Protein AF-A0A061ACK2-F1 (afdb_monomer_lite)

Secondary structure (DSSP, 8-state):
--HHHHHHHHT--HHHHHHHHTT----HHHHHHHHHHHT--HHHHHHHHHTTT-TTT--SPPPP-----------

pLDDT: mean 71.92, std 13.9, range [42.66, 88.56]

Organism: NCBI:txid576784

Structure (mmCIF, N/CA/C/O backbone):
data_AF-A0A061ACK2-F1
#
_entry.id   AF-A0A061ACK2-F1
#
loop_
_atom_site.group_PDB
_atom_site.id
_atom_site.type_symbol
_atom_site.label_atom_id
_atom_site.label_alt_id
_atom_site.label_comp_id
_atom_site.label_asym_id
_atom_site.label_entity_id
_atom_site.label_seq_id
_atom_site.pdbx_PDB_ins_code
_atom_site.Cartn_x
_atom_site.Cartn_y
_atom_site.Cartn_z
_atom_site.occupancy
_atom_site.B_iso_or_equiv
_atom_site.auth_seq_id
_atom_site.auth_comp_id
_atom_site.auth_asym_id
_atom_site.auth_atom_id
_atom_site.pdbx_PDB_model_num
ATOM 1 N N . MET A 1 1 ? 0.516 9.214 -7.656 1.00 67.75 1 MET A N 1
ATOM 2 C CA . MET A 1 1 ? 1.781 8.443 -7.708 1.00 67.75 1 MET A CA 1
ATOM 3 C C . MET A 1 1 ? 1.476 7.066 -8.286 1.00 67.75 1 MET A C 1
ATOM 5 O O . MET A 1 1 ? 0.425 6.544 -7.960 1.00 67.75 1 MET A O 1
ATOM 9 N N . THR A 1 2 ? 2.297 6.502 -9.176 1.00 78.94 2 THR A N 1
ATOM 10 C CA . THR A 1 2 ? 2.066 5.141 -9.715 1.00 78.94 2 THR A CA 1
ATOM 11 C C . THR A 1 2 ? 2.723 4.081 -8.824 1.00 78.94 2 THR A C 1
ATOM 13 O O . THR A 1 2 ? 3.599 4.417 -8.025 1.00 78.94 2 THR A O 1
ATOM 16 N N . LEU A 1 3 ? 2.327 2.807 -8.961 1.00 77.44 3 LEU A N 1
ATOM 17 C CA . LEU A 1 3 ? 2.944 1.692 -8.220 1.00 77.44 3 LEU A CA 1
ATOM 18 C C . LEU A 1 3 ? 4.445 1.585 -8.501 1.00 77.44 3 LEU A C 1
ATOM 20 O O . LEU A 1 3 ? 5.228 1.480 -7.564 1.00 77.44 3 LEU A O 1
ATOM 24 N N . HIS A 1 4 ? 4.834 1.724 -9.769 1.00 80.94 4 HIS A N 1
ATOM 25 C CA . HIS A 1 4 ? 6.230 1.751 -10.201 1.00 80.94 4 HIS A CA 1
ATOM 26 C C . HIS A 1 4 ? 7.045 2.850 -9.503 1.00 80.94 4 HIS A C 1
ATOM 28 O O . HIS A 1 4 ? 8.099 2.600 -8.932 1.00 80.94 4 HIS A O 1
ATOM 34 N N . GLN A 1 5 ? 6.514 4.076 -9.467 1.00 82.19 5 GLN A N 1
ATOM 35 C CA . GLN A 1 5 ? 7.177 5.206 -8.808 1.00 82.19 5 GLN A CA 1
ATOM 36 C C . GLN A 1 5 ? 7.279 5.023 -7.292 1.00 82.19 5 GLN A C 1
ATOM 38 O O . GLN A 1 5 ? 8.242 5.481 -6.680 1.00 82.19 5 GLN A O 1
ATOM 43 N N . LEU A 1 6 ? 6.305 4.352 -6.669 1.00 82.62 6 LEU A N 1
ATOM 44 C CA . LEU A 1 6 ? 6.426 3.992 -5.263 1.00 82.62 6 LEU A CA 1
ATOM 45 C C . LEU A 1 6 ? 7.500 2.919 -5.051 1.00 82.62 6 LEU A C 1
ATOM 47 O O . LEU A 1 6 ? 8.294 3.058 -4.129 1.00 82.62 6 LEU A O 1
ATOM 51 N N . ALA A 1 7 ? 7.524 1.881 -5.888 1.00 86.06 7 ALA A N 1
ATOM 52 C CA . ALA A 1 7 ? 8.488 0.786 -5.830 1.00 86.06 7 ALA A CA 1
ATOM 53 C C . ALA A 1 7 ? 9.929 1.306 -5.887 1.00 86.06 7 ALA A C 1
ATOM 55 O O . ALA A 1 7 ? 10.729 1.034 -4.992 1.00 86.06 7 ALA A O 1
ATOM 56 N N . GLU A 1 8 ? 10.205 2.152 -6.879 1.00 87.62 8 GLU A N 1
ATOM 57 C CA . GLU A 1 8 ? 11.491 2.820 -7.076 1.00 87.62 8 GLU A CA 1
ATOM 58 C C . GLU A 1 8 ? 11.885 3.654 -5.849 1.00 87.62 8 GLU A C 1
ATOM 60 O O . GLU A 1 8 ? 12.975 3.502 -5.297 1.00 87.62 8 GLU A O 1
ATOM 65 N N . ARG A 1 9 ? 10.975 4.505 -5.358 1.00 86.62 9 ARG A N 1
ATOM 66 C CA . ARG A 1 9 ? 11.264 5.416 -4.237 1.00 86.62 9 ARG A CA 1
ATOM 67 C C . ARG A 1 9 ? 11.362 4.711 -2.885 1.00 86.62 9 ARG A C 1
ATOM 69 O O . ARG A 1 9 ? 12.080 5.190 -2.013 1.00 86.62 9 ARG A O 1
ATOM 76 N N . ALA A 1 10 ? 10.653 3.601 -2.703 1.00 85.12 10 ALA A N 1
ATOM 77 C C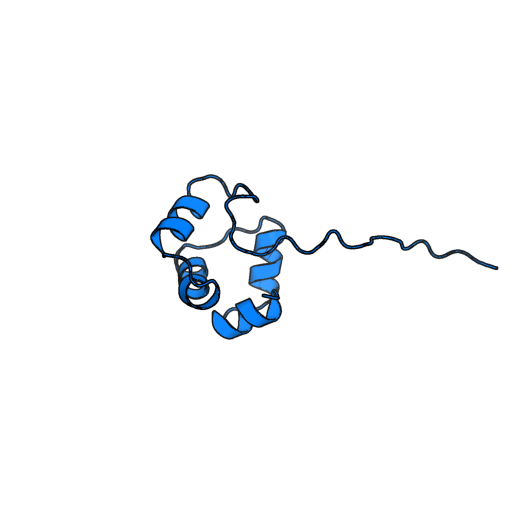A . ALA A 1 10 ? 10.715 2.778 -1.498 1.00 85.12 10 ALA A CA 1
ATOM 78 C C . ALA A 1 10 ? 11.850 1.739 -1.548 1.00 85.12 10 ALA A C 1
ATOM 80 O O . ALA A 1 10 ? 12.088 1.053 -0.551 1.00 85.12 10 ALA A O 1
ATOM 81 N N . ILE A 1 11 ? 12.551 1.613 -2.684 1.00 88.56 11 ILE A N 1
ATOM 82 C CA . ILE A 1 11 ? 13.565 0.577 -2.928 1.00 88.56 11 ILE A CA 1
ATOM 83 C C . ILE A 1 11 ? 12.959 -0.807 -2.635 1.00 88.56 11 ILE A C 1
ATOM 85 O O . ILE A 1 11 ? 13.462 -1.608 -1.838 1.00 88.56 11 ILE A O 1
ATOM 89 N N . LEU A 1 12 ? 11.790 -1.047 -3.229 1.00 86.25 12 LEU A N 1
ATOM 90 C CA . LEU A 1 12 ? 11.022 -2.277 -3.100 1.00 86.25 12 LEU A CA 1
ATOM 91 C C . LEU A 1 12 ? 10.686 -2.829 -4.484 1.00 86.25 12 LEU A C 1
ATOM 93 O O . LEU A 1 12 ? 10.448 -2.060 -5.411 1.00 86.25 12 LEU A O 1
ATOM 97 N N . PRO A 1 13 ? 10.612 -4.159 -4.637 1.00 87.31 13 PRO A N 1
ATOM 98 C CA . PRO A 1 13 ? 10.174 -4.746 -5.889 1.00 87.31 13 PRO A CA 1
ATOM 99 C C . PRO A 1 13 ? 8.700 -4.418 -6.150 1.00 87.31 13 PRO A C 1
ATOM 101 O O . PRO A 1 13 ? 7.835 -4.677 -5.318 1.00 87.31 13 PRO A O 1
ATOM 104 N N . GLU A 1 14 ? 8.397 -3.911 -7.341 1.00 85.25 14 GLU A N 1
ATOM 105 C CA . GLU A 1 14 ? 7.026 -3.655 -7.793 1.00 85.25 14 GLU A CA 1
ATOM 106 C C . GLU A 1 14 ? 6.057 -4.842 -7.587 1.00 85.25 14 GLU A C 1
ATOM 108 O O . GLU A 1 14 ? 4.979 -4.616 -7.031 1.00 85.25 14 GLU A O 1
ATOM 113 N N . PRO A 1 15 ? 6.409 -6.115 -7.897 1.00 86.06 15 PRO A N 1
ATOM 114 C CA . PRO A 1 15 ? 5.497 -7.243 -7.675 1.00 86.06 15 PRO A CA 1
ATOM 115 C C . PRO A 1 15 ? 5.139 -7.470 -6.202 1.00 86.06 15 PRO A C 1
ATOM 117 O O . PRO A 1 15 ? 4.080 -8.021 -5.910 1.00 86.06 15 PRO A O 1
ATOM 120 N N . LEU A 1 16 ? 5.978 -7.027 -5.263 1.00 85.12 16 LEU A N 1
ATOM 121 C CA . LEU A 1 16 ? 5.675 -7.098 -3.835 1.00 85.12 16 LEU A CA 1
ATOM 122 C C . LEU A 1 16 ? 4.559 -6.112 -3.468 1.00 85.12 16 LEU A C 1
ATOM 124 O O . LEU A 1 16 ? 3.619 -6.490 -2.774 1.00 85.12 16 LEU A O 1
ATOM 128 N N . ILE A 1 17 ? 4.610 -4.890 -4.001 1.00 81.69 17 ILE A N 1
ATOM 129 C CA . ILE A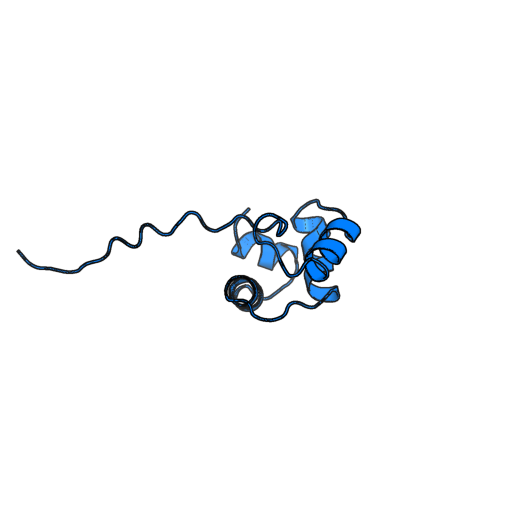 1 17 ? 3.567 -3.875 -3.799 1.00 81.69 17 ILE A CA 1
ATOM 130 C C . ILE A 1 17 ? 2.262 -4.306 -4.481 1.00 81.69 17 ILE A C 1
ATOM 132 O O . ILE A 1 17 ? 1.186 -4.176 -3.898 1.00 81.69 17 ILE A O 1
ATOM 136 N N . THR A 1 18 ? 2.341 -4.890 -5.677 1.00 82.25 18 THR A N 1
ATOM 137 C CA . THR A 1 18 ? 1.179 -5.481 -6.357 1.00 82.25 18 THR A CA 1
ATOM 138 C C . THR A 1 18 ? 0.582 -6.635 -5.549 1.00 82.25 18 THR A C 1
ATOM 140 O O . THR A 1 18 ? -0.636 -6.732 -5.412 1.00 82.25 18 THR A O 1
ATOM 143 N N . GLY A 1 19 ? 1.425 -7.471 -4.935 1.00 81.94 19 GLY A N 1
ATOM 144 C CA . GLY A 1 19 ? 0.989 -8.512 -4.008 1.00 81.94 19 GLY A CA 1
ATOM 145 C C . GLY A 1 19 ? 0.203 -7.941 -2.828 1.00 81.94 19 GLY A C 1
ATOM 146 O O . GLY A 1 19 ? -0.816 -8.509 -2.442 1.00 81.94 19 GLY A O 1
ATOM 147 N N . TRP A 1 20 ? 0.612 -6.788 -2.289 1.00 82.19 20 TRP A N 1
ATOM 148 C CA . TRP A 1 20 ? -0.120 -6.124 -1.207 1.00 82.19 20 TRP A CA 1
ATOM 149 C C . TRP A 1 20 ? -1.526 -5.692 -1.616 1.00 82.19 20 TRP A C 1
ATOM 151 O O . TRP A 1 20 ? -2.448 -5.853 -0.820 1.00 82.19 20 TRP A O 1
ATOM 161 N N . LEU A 1 21 ? -1.699 -5.197 -2.846 1.00 73.06 21 LEU A N 1
ATOM 162 C CA . LEU A 1 21 ? -3.021 -4.882 -3.401 1.00 73.06 21 LEU A CA 1
ATOM 163 C C . LEU A 1 21 ? -3.889 -6.137 -3.559 1.00 73.06 21 LEU A C 1
ATOM 165 O O . LEU A 1 21 ? -5.098 -6.075 -3.368 1.00 73.06 21 LEU A O 1
ATOM 169 N N . GLY A 1 22 ? -3.268 -7.283 -3.849 1.00 73.12 22 GLY A N 1
ATOM 170 C CA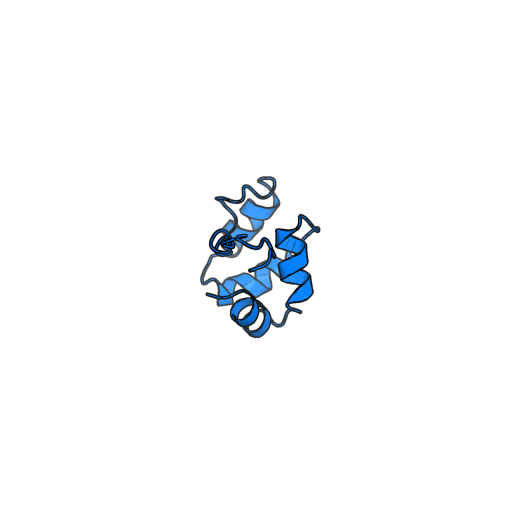 . GLY A 1 22 ? -3.918 -8.595 -3.878 1.00 73.12 22 GLY A CA 1
ATOM 171 C C . GLY A 1 22 ? -4.172 -9.219 -2.499 1.00 73.12 22 GLY A C 1
ATOM 172 O O . GLY A 1 22 ? -4.604 -10.366 -2.427 1.00 73.12 22 GLY A O 1
ATOM 173 N N . GLY A 1 23 ? -3.886 -8.505 -1.404 1.00 73.25 23 GLY A N 1
ATOM 174 C CA . GLY A 1 23 ? -4.097 -8.979 -0.034 1.00 73.25 23 GLY A CA 1
ATOM 175 C C . GLY A 1 23 ? -2.904 -9.707 0.596 1.00 73.25 23 GLY A C 1
ATOM 176 O O . GLY A 1 23 ? -2.996 -10.120 1.752 1.00 73.25 23 GLY A O 1
ATOM 177 N N . ALA A 1 24 ? -1.763 -9.825 -0.092 1.00 78.38 24 ALA A N 1
ATOM 178 C CA . ALA A 1 24 ? -0.560 -10.439 0.475 1.00 78.38 24 ALA A CA 1
ATOM 179 C C . ALA A 1 24 ? -0.062 -9.654 1.701 1.00 78.38 24 ALA A C 1
ATOM 181 O O . ALA A 1 24 ? -0.141 -8.418 1.702 1.00 78.38 24 ALA A O 1
ATOM 182 N N . PRO A 1 25 ? 0.465 -10.322 2.741 1.00 75.75 25 PRO A N 1
ATOM 183 C CA . PRO A 1 25 ? 0.914 -9.655 3.959 1.00 75.75 25 PRO A CA 1
ATOM 184 C C . PRO A 1 25 ? 2.005 -8.617 3.658 1.00 75.75 25 PRO A C 1
ATOM 186 O O . PRO A 1 25 ? 2.896 -8.849 2.843 1.00 75.75 25 PRO A O 1
ATOM 189 N N . VAL A 1 26 ? 1.926 -7.466 4.324 1.00 80.06 26 VAL A N 1
ATOM 190 C CA . VAL A 1 26 ? 2.971 -6.432 4.319 1.00 80.06 26 VAL A CA 1
ATOM 191 C C . VAL A 1 26 ? 3.595 -6.361 5.697 1.00 80.06 26 VAL A C 1
ATOM 193 O O . VAL A 1 26 ? 2.900 -6.479 6.704 1.00 80.06 26 VAL A O 1
ATOM 196 N N . THR A 1 27 ? 4.908 -6.182 5.749 1.00 82.94 27 THR A N 1
ATOM 197 C CA . THR A 1 27 ? 5.614 -5.988 7.015 1.00 82.94 27 THR A CA 1
ATOM 198 C C . THR A 1 27 ? 5.757 -4.502 7.324 1.00 82.94 27 THR A C 1
ATOM 200 O O . THR A 1 27 ? 5.896 -3.681 6.414 1.00 82.94 27 THR A O 1
ATOM 203 N N . ALA A 1 28 ? 5.783 -4.153 8.613 1.00 81.31 28 ALA A N 1
ATOM 204 C CA . ALA A 1 28 ? 6.014 -2.779 9.062 1.00 81.31 28 ALA A CA 1
ATOM 205 C C . ALA A 1 28 ? 7.258 -2.168 8.404 1.00 81.31 28 ALA A C 1
ATOM 207 O O . ALA A 1 28 ? 7.185 -1.093 7.825 1.00 81.31 28 ALA A O 1
ATOM 208 N N . SER A 1 29 ? 8.376 -2.897 8.366 1.00 85.00 29 SER A N 1
ATOM 209 C CA . SER A 1 29 ? 9.622 -2.416 7.760 1.00 85.00 29 SER A CA 1
ATOM 210 C C . SER A 1 29 ? 9.495 -2.070 6.274 1.00 85.00 29 SER A C 1
ATOM 212 O O . SER A 1 29 ? 10.124 -1.121 5.818 1.00 85.00 29 SER A O 1
ATOM 214 N N . GLN A 1 30 ? 8.703 -2.823 5.504 1.00 85.44 30 GLN A N 1
ATOM 215 C CA . GLN A 1 30 ? 8.462 -2.501 4.095 1.00 85.44 30 GLN A CA 1
ATOM 216 C C . GLN A 1 30 ? 7.561 -1.277 3.958 1.00 85.44 30 GLN A C 1
ATOM 218 O O . GLN A 1 30 ? 7.789 -0.434 3.096 1.00 85.44 30 GLN A O 1
ATOM 223 N N . LEU A 1 31 ? 6.563 -1.158 4.828 1.00 81.38 31 LEU A N 1
ATOM 224 C CA . LEU A 1 31 ? 5.637 -0.042 4.799 1.00 81.38 31 LEU A CA 1
ATOM 225 C C . LEU A 1 31 ? 6.309 1.282 5.180 1.00 81.38 31 LEU A C 1
ATOM 227 O O . LEU A 1 31 ? 6.095 2.291 4.515 1.00 81.38 31 LEU A O 1
ATOM 231 N N . LEU A 1 32 ? 7.183 1.267 6.185 1.00 84.75 32 LEU A N 1
ATOM 232 C CA . LEU A 1 32 ? 7.949 2.439 6.615 1.00 84.75 32 LEU A CA 1
ATOM 233 C C . LEU A 1 32 ? 8.868 2.972 5.503 1.00 84.75 32 LEU A C 1
ATOM 235 O O . LEU A 1 32 ? 9.040 4.180 5.374 1.00 84.75 32 LEU A O 1
ATOM 239 N N . ARG A 1 33 ? 9.378 2.108 4.612 1.00 86.19 33 ARG A N 1
ATOM 240 C CA . ARG A 1 33 ? 10.123 2.557 3.416 1.00 86.19 33 ARG A CA 1
ATOM 241 C C . ARG A 1 33 ? 9.257 3.339 2.431 1.00 86.19 33 ARG A C 1
ATOM 243 O O . ARG A 1 33 ? 9.771 4.179 1.696 1.00 86.19 33 ARG A O 1
ATOM 250 N N . CYS A 1 34 ? 7.950 3.096 2.426 1.00 83.69 34 CYS A N 1
ATOM 251 C CA . CYS A 1 34 ? 7.000 3.840 1.609 1.00 83.69 34 CYS A CA 1
ATOM 252 C C . CYS A 1 34 ? 6.641 5.207 2.217 1.00 83.69 34 CYS A C 1
ATOM 254 O O . CYS A 1 34 ? 6.160 6.063 1.480 1.00 83.69 34 CYS A O 1
ATOM 256 N N . ALA A 1 35 ? 6.892 5.446 3.511 1.00 83.56 35 ALA A N 1
ATOM 257 C CA . ALA A 1 35 ? 6.588 6.704 4.207 1.00 83.56 35 ALA A CA 1
ATOM 258 C C . ALA A 1 35 ? 7.160 7.958 3.515 1.00 83.56 35 ALA A C 1
ATOM 260 O O . ALA A 1 35 ? 6.376 8.841 3.153 1.00 83.56 35 ALA A O 1
ATOM 261 N N . PRO A 1 36 ? 8.476 8.044 3.217 1.00 80.75 36 PRO A N 1
ATOM 262 C CA . PRO A 1 36 ? 9.041 9.206 2.526 1.00 80.75 36 PRO A CA 1
ATOM 263 C C . PRO A 1 36 ? 8.529 9.344 1.087 1.00 80.75 36 PRO A C 1
ATOM 265 O O . PRO A 1 36 ? 8.419 10.449 0.551 1.00 80.75 36 PRO A O 1
ATOM 268 N N . ALA A 1 37 ? 8.194 8.226 0.442 1.00 84.31 37 ALA A N 1
ATOM 269 C CA . ALA A 1 37 ? 7.663 8.241 -0.909 1.00 84.31 37 ALA A CA 1
ATOM 270 C C . ALA A 1 37 ? 6.223 8.782 -0.941 1.00 84.31 37 ALA A C 1
ATOM 272 O O . ALA A 1 37 ? 5.884 9.626 -1.772 1.00 84.31 37 ALA A O 1
ATOM 273 N N . LEU A 1 38 ? 5.388 8.334 -0.012 1.00 78.56 38 LEU A N 1
ATOM 274 C CA . LEU A 1 38 ? 3.988 8.726 0.107 1.00 78.56 38 LEU A CA 1
ATOM 275 C C . LEU A 1 38 ? 3.803 10.057 0.855 1.00 78.56 38 LEU A C 1
ATOM 277 O O . LEU A 1 38 ? 2.705 10.600 0.826 1.00 78.56 38 LEU A O 1
ATOM 281 N N . GLN A 1 39 ? 4.866 10.594 1.468 1.00 82.81 39 GLN A N 1
ATOM 282 C CA . GLN A 1 39 ? 4.836 11.801 2.304 1.00 82.81 39 GLN A CA 1
ATOM 283 C C . GLN A 1 39 ? 3.822 11.684 3.456 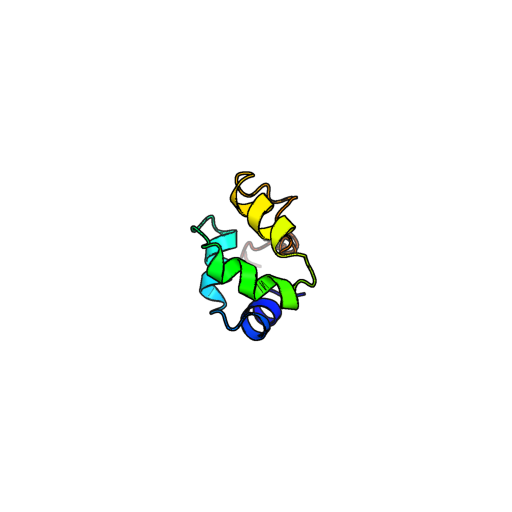1.00 82.81 39 GLN A C 1
ATOM 285 O O . GLN A 1 39 ? 3.106 12.631 3.772 1.00 82.81 39 GLN A O 1
ATOM 290 N N . VAL A 1 40 ? 3.756 10.502 4.072 1.00 79.81 40 VAL A N 1
ATOM 291 C CA . VAL A 1 40 ? 2.865 10.202 5.205 1.00 79.81 40 VAL A CA 1
ATOM 292 C C . VAL A 1 40 ? 3.709 9.842 6.416 1.00 79.81 40 VAL A C 1
ATOM 294 O O . VAL A 1 40 ? 4.782 9.256 6.273 1.00 79.81 40 VAL A O 1
ATOM 297 N N . SER A 1 41 ? 3.210 10.161 7.607 1.00 81.81 41 SER A N 1
ATOM 298 C CA . SER A 1 41 ? 3.857 9.780 8.859 1.00 81.81 41 SER A CA 1
ATOM 299 C C . SER A 1 41 ? 3.884 8.263 9.040 1.00 81.81 41 SER A C 1
ATOM 301 O O . SER A 1 41 ? 2.919 7.563 8.727 1.00 81.81 41 SER A O 1
ATOM 303 N N . GLU A 1 42 ? 4.975 7.772 9.620 1.00 83.44 42 GLU A N 1
ATOM 304 C CA . GLU A 1 42 ? 5.164 6.362 9.975 1.00 83.44 42 GLU A CA 1
ATOM 305 C C . GLU A 1 42 ? 4.031 5.831 10.863 1.00 83.44 42 GLU A C 1
ATOM 307 O O . GLU A 1 42 ? 3.540 4.729 10.644 1.00 83.44 42 GLU A O 1
ATOM 312 N N . ASP A 1 43 ? 3.550 6.652 11.798 1.00 81.94 43 ASP A N 1
ATOM 313 C CA . ASP A 1 43 ? 2.459 6.318 12.718 1.00 81.94 43 ASP A CA 1
ATOM 314 C C . ASP A 1 43 ? 1.143 5.990 11.986 1.00 81.94 43 ASP A C 1
ATOM 316 O O . ASP A 1 43 ? 0.480 5.000 12.279 1.00 81.94 43 ASP A O 1
ATOM 320 N N . VAL A 1 44 ? 0.822 6.748 10.929 1.00 77.69 44 VAL A N 1
ATOM 321 C CA . VAL A 1 44 ? -0.368 6.518 10.088 1.00 77.69 44 VAL A CA 1
ATOM 322 C C . VAL A 1 44 ? -0.256 5.192 9.337 1.00 77.69 44 VAL A C 1
ATOM 324 O O . VAL A 1 44 ? -1.234 4.461 9.188 1.00 77.69 44 VAL A O 1
ATOM 327 N N . LEU A 1 45 ? 0.949 4.862 8.874 1.00 78.38 45 LEU A N 1
ATOM 328 C CA . LEU A 1 45 ? 1.225 3.607 8.186 1.00 78.38 45 LEU A CA 1
ATOM 329 C C . LEU A 1 45 ? 1.144 2.408 9.139 1.00 78.38 45 LEU A C 1
ATOM 331 O O . LEU A 1 45 ? 0.561 1.381 8.790 1.00 78.38 45 LEU A O 1
ATOM 335 N N . LEU A 1 46 ? 1.677 2.541 10.353 1.00 79.88 46 LEU A N 1
ATOM 336 C CA . LEU A 1 46 ? 1.575 1.514 11.390 1.00 79.88 46 LEU A CA 1
ATOM 337 C C . LEU A 1 46 ? 0.120 1.308 11.835 1.00 79.88 46 LEU A C 1
ATOM 339 O O . LEU A 1 46 ? -0.343 0.170 11.880 1.00 79.88 46 LEU A O 1
ATOM 343 N N . ALA A 1 47 ? -0.645 2.383 12.023 1.00 77.94 47 ALA A N 1
ATOM 344 C CA . ALA A 1 47 ? -2.074 2.291 12.308 1.00 77.94 47 ALA A CA 1
ATOM 345 C C . ALA A 1 47 ? -2.852 1.600 11.168 1.00 77.94 47 ALA A C 1
ATOM 347 O O . ALA A 1 47 ? -3.764 0.813 11.420 1.00 77.94 47 ALA A O 1
ATOM 348 N N . ALA A 1 48 ? -2.474 1.823 9.902 1.00 73.56 48 ALA A N 1
ATOM 349 C CA . ALA A 1 48 ? -3.097 1.160 8.752 1.00 73.56 48 ALA A CA 1
ATOM 350 C C . ALA A 1 48 ? -2.821 -0.359 8.698 1.00 73.56 48 ALA A C 1
ATOM 352 O O . ALA A 1 48 ? -3.645 -1.121 8.181 1.00 73.56 48 ALA A O 1
ATOM 353 N N . LEU A 1 49 ? -1.685 -0.811 9.245 1.00 73.44 49 LEU A N 1
ATOM 354 C CA . LEU A 1 49 ? -1.379 -2.232 9.441 1.00 73.44 49 LEU A CA 1
ATOM 355 C C . LEU A 1 49 ? -2.282 -2.869 10.501 1.00 73.44 49 LEU A C 1
ATOM 357 O O . LEU A 1 49 ? -2.782 -3.974 10.288 1.00 73.44 49 LEU A O 1
ATOM 361 N N . GLU A 1 50 ? -2.506 -2.173 11.615 1.00 71.62 50 GLU A N 1
ATOM 362 C CA . GLU A 1 50 ? -3.335 -2.658 12.724 1.00 71.62 50 GLU A CA 1
ATOM 363 C C . GLU A 1 50 ? -4.835 -2.627 12.397 1.00 71.62 50 GLU A C 1
ATOM 365 O O . GLU A 1 50 ? -5.571 -3.550 12.751 1.00 71.62 50 GLU A O 1
ATOM 370 N N . SER A 1 51 ? -5.293 -1.626 11.639 1.00 62.91 51 SER A N 1
ATOM 371 C CA . SER A 1 51 ? -6.708 -1.411 11.295 1.00 62.91 51 SER A CA 1
ATOM 372 C C . SER A 1 51 ? -7.247 -2.357 10.200 1.00 62.91 51 SER A C 1
ATOM 374 O O . SER A 1 51 ? -8.176 -2.025 9.470 1.00 62.91 51 SER A O 1
ATOM 376 N N . LYS A 1 52 ? -6.671 -3.560 10.045 1.00 56.88 52 LYS A N 1
ATOM 377 C CA . LYS A 1 52 ? -7.055 -4.564 9.028 1.00 56.88 52 LYS A CA 1
ATOM 378 C C . LYS A 1 52 ? -7.135 -4.017 7.595 1.00 56.88 52 LYS A C 1
ATOM 380 O O . LYS A 1 52 ? -8.015 -4.430 6.843 1.00 56.88 52 LYS A O 1
ATOM 385 N N . ARG A 1 53 ? -6.197 -3.146 7.194 1.00 57.38 53 ARG A N 1
ATOM 386 C CA . ARG A 1 53 ? -6.090 -2.637 5.812 1.00 57.38 53 ARG A CA 1
ATOM 387 C C . ARG A 1 53 ? -7.451 -2.251 5.231 1.00 57.38 53 ARG A C 1
ATOM 389 O O . ARG A 1 53 ? -7.848 -2.742 4.172 1.00 57.38 53 ARG A O 1
ATOM 396 N N . ASP A 1 54 ? -8.167 -1.373 5.924 1.00 55.31 54 ASP A N 1
ATOM 397 C CA . ASP A 1 54 ? -9.248 -0.666 5.259 1.00 55.31 54 ASP A CA 1
ATOM 398 C C . ASP A 1 54 ? -8.639 0.013 4.026 1.00 55.31 54 ASP A C 1
ATOM 400 O O . ASP A 1 54 ? -7.669 0.770 4.128 1.00 55.31 54 ASP A O 1
ATOM 404 N N . THR A 1 55 ? -9.118 -0.349 2.839 1.00 54.44 55 THR A N 1
ATOM 405 C CA . THR A 1 55 ? -8.556 0.150 1.578 1.00 54.44 55 THR A CA 1
ATOM 406 C C . THR A 1 55 ? -8.718 1.664 1.465 1.00 54.44 55 THR A C 1
ATOM 408 O O . THR A 1 55 ? -7.976 2.281 0.708 1.00 54.44 55 THR A O 1
ATOM 411 N N . ALA A 1 56 ? -9.602 2.273 2.269 1.00 55.03 56 ALA A N 1
ATOM 41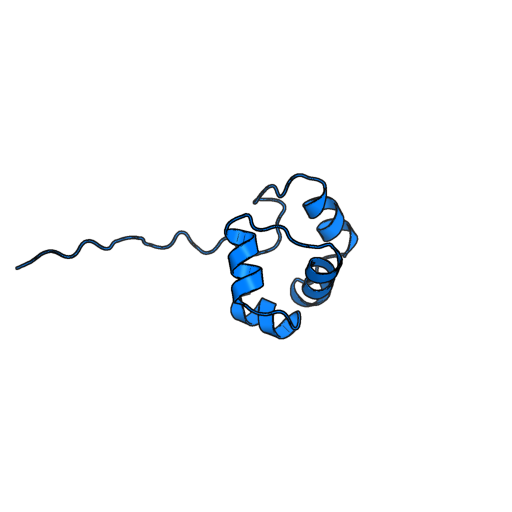2 C CA . ALA A 1 56 ? -9.704 3.719 2.424 1.00 55.03 56 ALA A CA 1
ATOM 413 C C . ALA A 1 56 ? -8.604 4.321 3.323 1.00 55.03 56 ALA A C 1
ATOM 415 O O . ALA A 1 56 ? -8.239 5.480 3.139 1.00 55.03 56 ALA A O 1
ATOM 416 N N . CYS A 1 57 ? -8.051 3.555 4.271 1.00 50.56 57 CYS A N 1
ATOM 417 C CA . CYS A 1 57 ? -6.909 3.962 5.101 1.00 50.56 57 CYS A CA 1
ATOM 418 C C . CYS A 1 57 ? -5.555 3.670 4.445 1.00 50.56 57 CYS A C 1
ATOM 420 O O . CYS A 1 57 ? -4.532 4.174 4.909 1.00 50.56 57 CYS A O 1
ATOM 422 N N . TRP A 1 58 ? -5.519 2.847 3.393 1.00 61.44 58 TRP A N 1
ATOM 423 C CA . TRP A 1 58 ? -4.280 2.534 2.697 1.00 61.44 58 TRP A CA 1
ATOM 424 C C . TRP A 1 58 ? -3.897 3.678 1.739 1.00 61.44 58 TRP A C 1
ATOM 426 O O . TRP A 1 58 ? -4.647 3.980 0.815 1.00 61.44 58 TRP A O 1
ATOM 436 N N . PRO A 1 59 ? -2.724 4.314 1.904 1.00 58.84 59 PRO A N 1
ATOM 437 C CA . PRO A 1 59 ? -2.352 5.514 1.146 1.00 58.84 59 PRO A CA 1
ATOM 438 C C . PRO A 1 59 ? -1.906 5.239 -0.297 1.00 58.84 59 PRO A C 1
ATOM 440 O O . PRO A 1 59 ? -1.548 6.174 -1.019 1.00 58.84 59 PRO A O 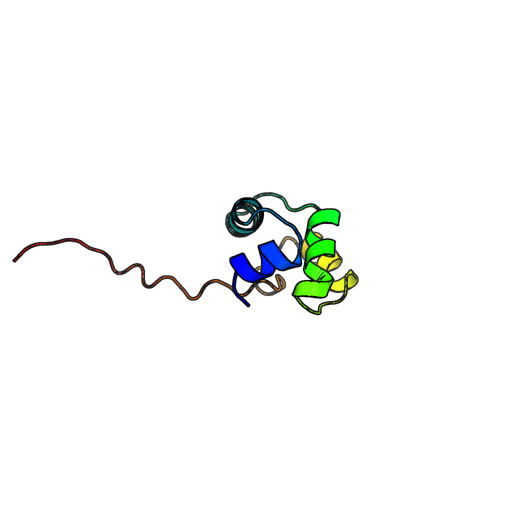1
ATOM 443 N N . LEU A 1 60 ? -1.887 3.975 -0.741 1.00 57.84 60 LEU A N 1
ATOM 444 C CA . LEU A 1 60 ? -1.709 3.704 -2.163 1.00 57.84 60 LEU A CA 1
ATOM 445 C C . LEU A 1 60 ? -2.933 4.219 -2.914 1.00 57.84 60 LEU A C 1
ATOM 447 O O . LEU A 1 60 ? -4.056 3.911 -2.517 1.00 57.84 60 LEU A O 1
ATOM 451 N N . PRO A 1 61 ? -2.744 4.930 -4.034 1.00 52.50 61 PRO A N 1
ATOM 452 C CA . PRO A 1 61 ? -3.863 5.213 -4.905 1.00 52.50 61 PRO A CA 1
ATOM 453 C C . PRO A 1 61 ? -4.461 3.878 -5.330 1.00 52.50 61 PRO A C 1
ATOM 455 O O . PRO A 1 61 ? -3.763 3.035 -5.901 1.00 52.50 61 PRO A O 1
ATOM 458 N N . VAL A 1 62 ? -5.747 3.695 -5.025 1.00 53.09 62 VAL A N 1
ATOM 459 C CA . VAL A 1 62 ? -6.546 2.632 -5.626 1.00 53.09 62 VAL A CA 1
ATOM 460 C C . VAL A 1 62 ? -6.323 2.768 -7.130 1.00 53.09 62 VAL A C 1
ATOM 462 O O . VAL A 1 62 ? -6.533 3.871 -7.656 1.00 53.09 62 VAL A O 1
ATOM 465 N N . PRO A 1 63 ? -5.809 1.730 -7.819 1.00 47.00 63 PRO A N 1
ATOM 466 C CA . PRO A 1 63 ? -5.691 1.805 -9.262 1.00 47.00 63 PRO A CA 1
ATOM 467 C C . PRO A 1 63 ? -7.074 2.198 -9.789 1.00 47.00 63 PRO A C 1
ATOM 469 O O . PRO A 1 63 ? -8.070 1.646 -9.305 1.00 47.00 63 PRO A O 1
ATOM 472 N N . PRO A 1 64 ? -7.170 3.198 -10.689 1.00 48.16 64 PRO A N 1
ATOM 473 C CA . PRO A 1 64 ? -8.457 3.542 -11.274 1.00 48.16 64 PRO A CA 1
ATOM 474 C C . PRO A 1 64 ? -9.080 2.235 -11.758 1.00 48.16 64 PRO A C 1
ATOM 476 O O . PRO A 1 64 ? -8.325 1.415 -12.287 1.00 48.16 64 PRO A O 1
ATOM 479 N N . PRO A 1 65 ? -10.385 1.999 -11.514 1.00 47.75 65 PRO A N 1
ATOM 480 C CA . PRO A 1 65 ? -11.019 0.749 -11.889 1.00 47.75 65 PRO A CA 1
ATOM 481 C C . PRO A 1 65 ? -10.642 0.500 -13.334 1.00 47.75 65 PRO A C 1
ATOM 483 O O . PRO A 1 65 ? -10.968 1.312 -14.209 1.00 47.75 65 PRO A O 1
ATOM 486 N N . ASP A 1 66 ? -9.845 -0.550 -13.537 1.00 50.09 66 ASP A N 1
ATOM 487 C CA . ASP A 1 66 ? -9.406 -0.943 -14.856 1.00 50.09 66 ASP A CA 1
ATOM 488 C C . ASP A 1 66 ? -10.696 -0.998 -15.663 1.00 50.09 66 ASP A C 1
ATOM 490 O O . ASP A 1 66 ? -11.675 -1.626 -15.237 1.00 50.09 66 ASP A O 1
ATOM 494 N N . ARG A 1 67 ? -10.766 -0.246 -16.765 1.00 48.34 67 ARG A N 1
ATOM 495 C CA . ARG A 1 67 ? -11.832 -0.443 -17.739 1.00 48.34 67 ARG A CA 1
ATOM 496 C C . ARG A 1 67 ? -11.580 -1.832 -18.312 1.00 48.34 67 ARG A C 1
ATOM 498 O O . ARG A 1 67 ? -11.038 -1.973 -19.402 1.00 48.34 67 ARG A O 1
ATOM 505 N N . GLN A 1 68 ? -11.982 -2.848 -17.555 1.00 47.03 68 GLN A N 1
ATOM 506 C CA . GLN A 1 68 ? -12.098 -4.242 -17.919 1.00 47.03 68 GLN A CA 1
ATOM 507 C C . GLN A 1 68 ? -13.256 -4.327 -18.915 1.00 47.03 68 GLN A C 1
ATOM 509 O O . GLN A 1 68 ? -14.334 -4.837 -18.647 1.00 47.03 68 GLN A O 1
ATOM 514 N N . GLY A 1 69 ? -13.028 -3.712 -20.068 1.00 42.66 69 GLY A N 1
ATOM 515 C CA . GLY A 1 69 ? -13.807 -3.800 -21.278 1.00 42.66 69 GLY A CA 1
ATOM 516 C C . GLY A 1 69 ? -12.940 -4.489 -22.313 1.00 42.66 69 GLY A C 1
ATOM 517 O O . GLY A 1 69 ? -12.573 -3.893 -23.317 1.00 42.66 69 GLY A O 1
ATOM 518 N N . ARG A 1 70 ? -12.590 -5.749 -22.056 1.00 61.03 70 ARG A N 1
ATOM 519 C CA . ARG A 1 70 ? -12.487 -6.712 -23.148 1.00 61.03 70 ARG A CA 1
ATOM 520 C C . ARG A 1 70 ? -13.781 -7.521 -23.112 1.00 61.03 70 ARG A C 1
ATOM 522 O O . ARG A 1 70 ? -14.121 -8.083 -22.075 1.00 61.03 70 ARG A O 1
ATOM 529 N N . PRO A 1 71 ? -14.489 -7.575 -24.241 1.00 51.84 71 PRO A N 1
ATOM 530 C CA . PRO A 1 71 ? -14.518 -8.853 -24.922 1.00 51.84 71 PRO A CA 1
ATOM 531 C C . PRO A 1 71 ? -13.976 -8.714 -26.342 1.00 51.84 71 PRO A C 1
ATOM 533 O O . PRO A 1 71 ? -14.250 -7.758 -27.063 1.00 51.84 71 PRO A O 1
ATOM 536 N N . GLU A 1 72 ? -13.189 -9.707 -26.735 1.00 65.00 72 GLU A N 1
ATOM 537 C CA . GLU A 1 72 ? -13.076 -10.100 -28.131 1.00 65.00 72 GLU A CA 1
ATOM 538 C C . GLU A 1 72 ? -14.482 -10.435 -28.671 1.00 65.00 72 GLU A C 1
ATOM 540 O O . GLU A 1 72 ? -15.233 -11.152 -28.009 1.00 65.00 72 GLU A O 1
ATOM 545 N N . ARG A 1 73 ? -14.859 -9.935 -29.854 1.00 51.12 73 ARG A N 1
ATOM 546 C CA . ARG A 1 73 ? -15.659 -10.691 -30.839 1.00 51.12 73 ARG A CA 1
ATOM 547 C C . ARG A 1 73 ? -15.890 -9.906 -32.133 1.00 51.12 73 ARG A C 1
ATOM 549 O O . ARG A 1 73 ? -16.539 -8.870 -32.129 1.00 51.12 73 ARG A O 1
ATOM 556 N N . ALA A 1 74 ? -15.333 -10.491 -33.192 1.00 50.03 74 ALA A N 1
ATOM 557 C CA . ALA A 1 74 ? -15.798 -10.606 -34.575 1.00 50.03 74 ALA A CA 1
ATOM 558 C C . ALA A 1 74 ? -16.743 -9.535 -35.153 1.00 50.03 74 ALA A C 1
ATOM 560 O O . ALA A 1 74 ? -17.911 -9.472 -34.772 1.00 50.03 74 ALA A O 1
ATOM 561 N N . VAL A 1 75 ? -16.261 -8.869 -36.207 1.00 52.34 75 VAL A N 1
ATOM 562 C CA . VAL A 1 75 ? -16.942 -8.753 -37.512 1.00 52.34 75 VAL A CA 1
ATOM 563 C C . VAL A 1 75 ? -15.910 -8.874 -38.624 1.00 52.34 75 VAL A C 1
ATOM 565 O O . VAL A 1 75 ? -14.786 -8.361 -38.423 1.00 52.34 75 VAL A O 1
#

Radius of gyration: 14.78 Å; chains: 1; bounding box: 30×22×50 Å

Sequence (75 aa):
MTLHQLAERAILPEPLITGWLGGAPVTASQLLRCAPALQVSEDVLLAALESKRDTACWPLPVPPPDRQGRPERAV

Foldseek 3Di:
DDLVQLCVQLVHDSVVSVVVVVVHDDDLSSQVSSCVVLVHDSVLSVVCNVVSNPVVSDSPPPPDPPPPPDDDDDD